Protein AF-A0A2E0X401-F1 (afdb_monomer)

Nearest PDB structures (foldseek):
  3pjv-assembly1_F  TM=3.816E-01  e=6.801E+00  Pseudomonas fluorescens Pf0-1

Structure (mmCIF, N/CA/C/O backbone):
data_AF-A0A2E0X401-F1
#
_entry.id   AF-A0A2E0X401-F1
#
loop_
_atom_site.group_PDB
_atom_site.id
_atom_site.type_symbol
_atom_site.label_atom_id
_atom_site.label_alt_id
_atom_site.label_comp_id
_atom_site.label_asym_id
_atom_site.label_entity_id
_atom_site.label_seq_id
_atom_site.pdbx_PDB_ins_code
_atom_site.Cartn_x
_atom_site.Cartn_y
_atom_site.Cartn_z
_atom_site.occupancy
_atom_site.B_iso_or_equiv
_atom_site.auth_seq_id
_atom_site.auth_comp_id
_atom_site.auth_asym_id
_atom_site.auth_atom_id
_atom_site.pdbx_PDB_model_num
ATOM 1 N N . MET A 1 1 ? -7.693 -14.103 -5.299 1.00 37.16 1 MET A N 1
ATOM 2 C CA . MET A 1 1 ? -7.335 -13.764 -3.908 1.00 37.16 1 MET A CA 1
ATOM 3 C C . MET A 1 1 ? -5.832 -13.637 -3.902 1.00 37.16 1 MET A C 1
ATOM 5 O O . MET A 1 1 ? -5.193 -14.582 -4.337 1.00 37.16 1 MET A O 1
ATOM 9 N N . ALA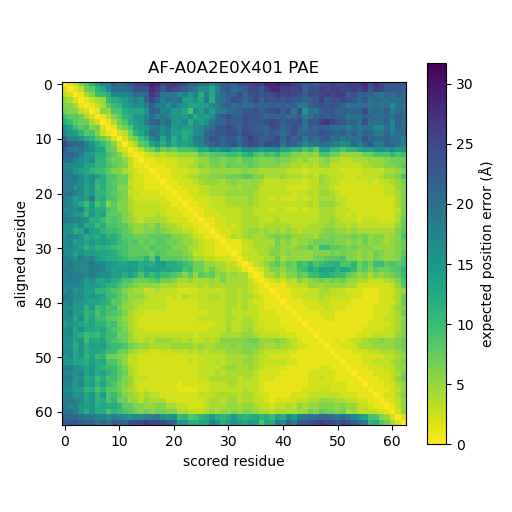 A 1 2 ? -5.304 -12.453 -3.606 1.00 38.09 2 ALA A N 1
ATOM 10 C CA . ALA A 1 2 ? -3.868 -12.232 -3.509 1.00 38.09 2 ALA A CA 1
ATOM 11 C C . ALA A 1 2 ? -3.572 -11.916 -2.045 1.00 38.09 2 ALA A C 1
ATOM 13 O O . ALA A 1 2 ? -4.164 -10.990 -1.493 1.00 38.09 2 ALA A O 1
ATOM 14 N N . ASP A 1 3 ? -2.722 -12.741 -1.450 1.00 44.97 3 ASP A N 1
ATOM 15 C CA . ASP A 1 3 ? -2.262 -12.624 -0.076 1.00 44.97 3 ASP A CA 1
ATOM 16 C C . ASP A 1 3 ? -1.034 -11.702 -0.072 1.00 44.97 3 ASP A C 1
ATOM 18 O O . ASP A 1 3 ? -0.091 -11.907 -0.839 1.00 44.97 3 ASP A O 1
ATOM 22 N N . VAL A 1 4 ? -1.089 -10.633 0.721 1.00 44.69 4 VAL A N 1
ATOM 23 C CA . VAL A 1 4 ? -0.030 -9.618 0.833 1.00 44.69 4 VAL A CA 1
ATOM 24 C C . VAL A 1 4 ? 0.898 -10.004 1.985 1.00 44.69 4 VAL A C 1
ATOM 26 O O . VAL A 1 4 ? 0.422 -10.304 3.081 1.00 44.69 4 VAL A O 1
ATOM 29 N N . LEU A 1 5 ? 2.210 -9.998 1.736 1.00 42.47 5 LEU A N 1
ATOM 30 C CA . LEU A 1 5 ? 3.253 -10.110 2.758 1.00 42.47 5 LEU A CA 1
ATOM 31 C C . LEU A 1 5 ? 3.720 -8.696 3.126 1.00 42.47 5 LEU A C 1
ATOM 33 O O . LEU A 1 5 ? 4.041 -7.905 2.244 1.00 42.47 5 LEU A O 1
ATOM 37 N N . TRP A 1 6 ? 3.728 -8.382 4.420 1.00 51.25 6 TRP A N 1
ATOM 38 C CA . TRP A 1 6 ? 4.116 -7.075 4.954 1.00 51.25 6 TRP A CA 1
ATOM 39 C C . TRP A 1 6 ? 5.469 -7.221 5.656 1.00 51.25 6 TRP A C 1
ATOM 41 O O . TRP A 1 6 ? 5.591 -8.041 6.570 1.00 51.25 6 TRP A O 1
ATOM 51 N N . THR A 1 7 ? 6.473 -6.446 5.240 1.00 44.09 7 THR A N 1
ATOM 52 C CA . THR A 1 7 ? 7.806 -6.427 5.862 1.00 44.09 7 THR A CA 1
ATOM 53 C C . THR A 1 7 ? 7.959 -5.126 6.651 1.00 44.09 7 THR A C 1
ATOM 55 O O . THR A 1 7 ? 7.982 -4.045 6.066 1.00 44.09 7 THR A O 1
ATOM 58 N N . PHE A 1 8 ? 8.015 -5.238 7.981 1.00 52.34 8 PHE A N 1
ATOM 59 C CA . PHE A 1 8 ? 8.026 -4.109 8.915 1.00 52.34 8 PHE A CA 1
ATOM 60 C C . PHE A 1 8 ? 9.412 -3.418 8.977 1.00 52.34 8 PHE A C 1
ATOM 62 O O . PHE A 1 8 ? 10.444 -4.093 9.015 1.00 52.34 8 PHE A O 1
ATOM 69 N N . LEU A 1 9 ? 9.450 -2.078 8.995 1.00 48.03 9 LEU A N 1
ATOM 70 C CA . LEU A 1 9 ? 10.656 -1.269 9.251 1.00 48.03 9 LEU A CA 1
ATOM 71 C C . LEU A 1 9 ? 10.967 -1.240 10.769 1.00 48.03 9 LEU A C 1
ATOM 73 O O . LEU A 1 9 ? 10.052 -1.299 11.588 1.00 48.03 9 LEU A O 1
ATOM 77 N N . PRO A 1 10 ? 12.245 -1.137 11.189 1.00 46.59 10 PRO A N 1
ATOM 78 C CA . PRO A 1 10 ? 12.710 -1.514 12.537 1.00 46.59 10 PRO A CA 1
ATOM 79 C C . PRO A 1 10 ? 12.295 -0.599 13.714 1.00 46.59 10 PRO A C 1
ATOM 81 O O . PRO A 1 10 ? 12.843 -0.728 14.805 1.00 46.59 10 PRO A O 1
ATOM 84 N N . GLU A 1 11 ? 11.309 0.283 13.542 1.00 53.03 11 GLU A N 1
ATOM 85 C CA . GLU A 1 11 ? 10.780 1.173 14.591 1.00 53.03 11 GLU A CA 1
ATOM 86 C C . GLU A 1 11 ? 9.242 1.102 14.700 1.00 53.03 11 GLU A C 1
ATOM 88 O O . GLU A 1 11 ? 8.592 2.035 15.172 1.00 53.03 11 GLU A O 1
ATOM 93 N N . GLU A 1 12 ? 8.620 0.017 14.231 1.00 56.31 12 GLU A N 1
ATOM 94 C CA . GLU A 1 12 ? 7.164 -0.027 14.090 1.00 56.31 12 GLU A CA 1
ATOM 95 C C . GLU A 1 12 ? 6.430 -0.434 15.376 1.00 56.31 12 GLU A C 1
ATOM 97 O O . GLU A 1 12 ? 6.487 -1.565 15.859 1.00 56.31 12 GLU A O 1
ATOM 102 N N . ARG A 1 13 ? 5.688 0.536 15.918 1.00 71.94 13 ARG A N 1
ATOM 103 C CA . ARG A 1 13 ? 4.573 0.318 16.844 1.00 71.94 13 ARG A CA 1
ATOM 104 C C . ARG A 1 13 ? 3.398 -0.279 16.067 1.00 71.94 13 ARG A C 1
ATOM 106 O O . ARG A 1 13 ? 3.138 0.141 14.941 1.00 71.94 13 ARG A O 1
ATOM 113 N N . GLU A 1 14 ? 2.647 -1.189 16.687 1.00 80.62 14 GLU A N 1
ATOM 114 C CA . GLU A 1 14 ? 1.353 -1.628 16.149 1.00 80.62 14 GLU A CA 1
ATOM 115 C C . GLU A 1 14 ? 0.460 -0.419 15.827 1.00 80.62 14 GLU A C 1
ATOM 117 O O . GLU A 1 14 ? 0.320 0.507 16.635 1.00 80.62 14 GLU A O 1
ATOM 122 N N . LEU A 1 15 ? -0.135 -0.430 14.634 1.00 83.12 15 LEU A N 1
ATOM 123 C CA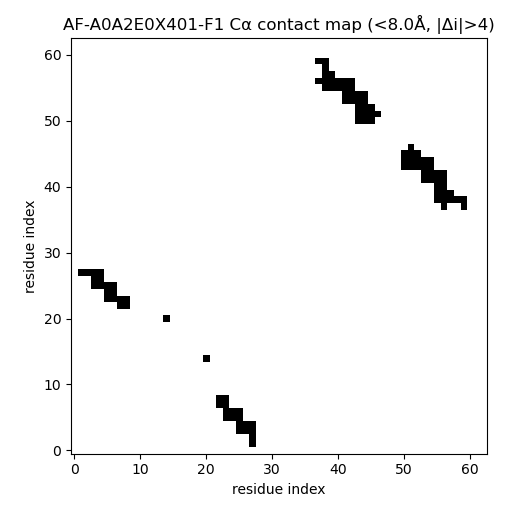 . LEU A 1 15 ? -1.104 0.580 14.222 1.00 83.12 15 LEU A CA 1
ATOM 124 C C . LEU A 1 15 ? -2.480 0.223 14.771 1.00 83.12 15 LEU A C 1
ATOM 126 O O . LEU A 1 15 ? -2.935 -0.914 14.635 1.00 83.12 15 LEU A O 1
ATOM 130 N N . VAL A 1 16 ? -3.168 1.211 15.342 1.00 90.06 16 VAL A N 1
ATOM 131 C CA . VAL A 1 16 ? -4.560 1.052 15.782 1.00 90.06 16 VAL A CA 1
ATOM 132 C C . VAL A 1 16 ? -5.532 1.741 14.815 1.00 90.06 16 VAL A C 1
ATOM 134 O O . VAL A 1 16 ? -5.142 2.668 14.098 1.00 90.06 16 VAL A O 1
ATOM 137 N N . PRO A 1 17 ? -6.812 1.320 14.758 1.00 91.44 17 PRO A N 1
ATOM 138 C CA . PRO A 1 17 ? -7.787 1.934 13.860 1.00 91.44 17 PRO A CA 1
ATOM 139 C C . PRO A 1 17 ? -7.892 3.455 14.042 1.00 91.44 17 PRO A C 1
ATOM 141 O O . PRO A 1 17 ? -8.083 3.943 15.154 1.00 91.44 17 PRO A O 1
ATOM 144 N N . GLY A 1 18 ? -7.815 4.190 12.931 1.00 91.56 18 GLY A N 1
ATOM 145 C CA . GLY A 1 18 ? -7.849 5.658 12.899 1.00 91.56 18 GLY A CA 1
ATOM 146 C C . GLY A 1 18 ? -6.472 6.314 12.790 1.00 91.56 18 GLY A C 1
ATOM 147 O O . GLY A 1 18 ? -6.393 7.499 12.473 1.00 91.56 18 GLY A O 1
ATOM 148 N N . GLU A 1 19 ? -5.393 5.560 12.992 1.00 92.06 19 GLU A N 1
ATOM 149 C CA . GLU A 1 19 ? -4.038 6.068 12.800 1.00 92.06 19 GLU A CA 1
ATOM 150 C C . GLU A 1 19 ? -3.629 6.076 11.327 1.00 92.06 19 GLU A C 1
ATOM 152 O O . GLU A 1 19 ? -4.114 5.297 10.506 1.00 92.06 19 GLU A O 1
ATOM 157 N N . THR A 1 20 ? -2.723 6.992 10.990 1.00 90.50 20 THR A N 1
ATOM 158 C CA . THR A 1 20 ? -2.108 7.087 9.666 1.00 90.50 20 THR A CA 1
ATOM 159 C C . THR A 1 20 ? -0.613 6.878 9.815 1.00 90.50 20 THR A C 1
ATOM 161 O O . THR A 1 20 ? 0.016 7.502 10.667 1.00 90.50 20 THR A O 1
ATOM 164 N N . SER A 1 21 ? -0.049 6.022 8.970 1.00 90.25 21 SER A N 1
ATOM 165 C CA . SER A 1 21 ? 1.387 5.780 8.909 1.00 90.25 21 SER A CA 1
ATOM 166 C C . SER A 1 21 ? 1.841 5.604 7.465 1.00 90.25 21 SER A C 1
ATOM 168 O O . SER A 1 21 ? 1.044 5.266 6.588 1.00 90.25 21 SER A O 1
ATOM 170 N N . CYS A 1 22 ? 3.130 5.829 7.232 1.00 89.81 22 CYS A N 1
ATOM 171 C CA . CYS A 1 22 ? 3.795 5.461 5.991 1.00 89.81 22 CYS A CA 1
ATOM 172 C C . CYS A 1 22 ? 4.427 4.083 6.174 1.00 89.81 22 CYS A C 1
ATOM 174 O O . CYS A 1 22 ? 5.160 3.869 7.133 1.00 89.81 22 CYS A O 1
ATOM 176 N N . CYS A 1 23 ? 4.176 3.178 5.234 1.00 86.25 23 CYS A N 1
ATOM 177 C CA . CYS A 1 23 ? 4.764 1.844 5.215 1.00 86.25 23 CYS A CA 1
ATOM 178 C C . CYS A 1 23 ? 5.295 1.521 3.817 1.00 86.25 23 CYS A C 1
ATOM 180 O O . CYS A 1 23 ? 4.842 2.085 2.815 1.00 86.25 23 CYS A O 1
ATOM 182 N N . LEU A 1 24 ? 6.264 0.610 3.761 1.00 86.88 24 LEU A N 1
ATOM 183 C CA . LEU A 1 24 ? 6.679 -0.010 2.514 1.00 86.88 24 LEU A CA 1
ATOM 184 C C . LEU A 1 24 ? 5.718 -1.160 2.203 1.00 86.88 24 LEU A C 1
ATOM 186 O O . LEU A 1 24 ? 5.493 -2.027 3.043 1.00 86.88 24 LEU A O 1
ATOM 190 N N . ILE A 1 25 ? 5.156 -1.162 0.996 1.00 85.88 25 ILE A N 1
ATOM 191 C CA . ILE A 1 25 ? 4.274 -2.233 0.529 1.00 85.88 25 ILE A CA 1
ATOM 192 C C . ILE A 1 25 ? 4.980 -2.974 -0.596 1.00 85.88 25 ILE A C 1
ATOM 194 O O . ILE A 1 25 ? 5.333 -2.380 -1.615 1.00 85.88 25 ILE A O 1
ATOM 198 N N . GLU A 1 26 ? 5.144 -4.279 -0.416 1.00 84.38 26 GLU A N 1
ATOM 199 C CA . GLU A 1 26 ? 5.705 -5.173 -1.421 1.00 84.38 26 GLU A CA 1
ATOM 200 C C . GLU A 1 26 ? 4.577 -5.979 -2.071 1.00 84.38 26 GLU A C 1
ATOM 202 O O . GLU A 1 26 ? 3.754 -6.615 -1.407 1.00 84.38 26 GLU A O 1
ATOM 207 N N . PHE A 1 27 ? 4.513 -5.948 -3.401 1.00 84.31 27 PHE A N 1
ATOM 208 C CA . PHE A 1 27 ? 3.553 -6.760 -4.138 1.00 84.31 27 PHE A CA 1
ATOM 209 C C . PHE A 1 27 ? 4.058 -8.193 -4.239 1.00 84.31 27 PHE A C 1
ATOM 211 O O . PHE A 1 27 ? 5.166 -8.434 -4.707 1.00 84.31 27 PHE A O 1
ATOM 218 N N . PHE A 1 28 ? 3.194 -9.158 -3.923 1.00 82.62 28 PHE A N 1
ATOM 219 C CA . PHE A 1 28 ? 3.513 -10.577 -4.096 1.00 82.62 28 PHE A CA 1
ATOM 220 C C . PHE A 1 28 ? 3.853 -10.947 -5.555 1.00 82.62 28 PHE A C 1
ATOM 222 O O . PHE A 1 28 ? 4.660 -11.837 -5.803 1.00 82.62 28 PHE A O 1
ATOM 229 N N . ARG A 1 29 ? 3.231 -10.266 -6.527 1.00 83.50 29 ARG A N 1
ATOM 230 C CA . ARG A 1 29 ? 3.511 -10.393 -7.968 1.00 83.50 29 ARG A CA 1
ATOM 231 C C . ARG A 1 29 ? 3.666 -9.020 -8.600 1.00 83.50 29 ARG A C 1
ATOM 233 O O . ARG A 1 29 ? 2.754 -8.538 -9.274 1.00 83.50 29 ARG A O 1
ATOM 240 N N . ALA A 1 30 ? 4.787 -8.363 -8.321 1.00 81.00 30 ALA A N 1
ATOM 241 C CA . ALA A 1 30 ? 5.074 -7.011 -8.796 1.00 81.00 30 ALA A CA 1
ATOM 242 C C . ALA A 1 30 ? 4.917 -6.859 -10.323 1.00 81.00 30 ALA A C 1
ATOM 244 O O . ALA A 1 30 ? 4.456 -5.820 -10.795 1.00 81.00 30 ALA A O 1
ATOM 245 N N . GLU A 1 31 ? 5.199 -7.914 -11.089 1.00 82.50 31 GLU A N 1
ATOM 246 C CA . GLU A 1 31 ? 5.091 -7.961 -12.549 1.00 82.50 31 GLU A CA 1
ATOM 247 C C . GLU A 1 31 ? 3.666 -7.731 -13.083 1.00 82.50 31 GLU A C 1
ATOM 249 O O . GLU A 1 31 ? 3.487 -7.271 -14.208 1.00 82.50 31 GLU A O 1
ATOM 254 N N . LEU A 1 32 ? 2.629 -8.001 -12.281 1.00 82.00 32 LEU A N 1
ATOM 255 C CA . LEU A 1 32 ? 1.233 -7.752 -12.668 1.00 82.00 32 LEU A CA 1
ATOM 256 C C . LEU A 1 32 ? 0.819 -6.281 -12.500 1.00 82.00 32 LEU A C 1
ATOM 258 O O . LEU A 1 32 ? -0.283 -5.891 -12.905 1.00 82.00 32 LEU A O 1
ATOM 262 N N . HIS A 1 33 ? 1.685 -5.473 -11.888 1.00 76.56 33 HIS A N 1
ATOM 263 C CA . HIS A 1 33 ? 1.372 -4.129 -11.417 1.00 76.56 33 HIS A CA 1
ATOM 264 C C . HIS A 1 33 ? 2.334 -3.049 -11.935 1.00 76.56 33 HIS A C 1
ATOM 266 O O . HIS A 1 33 ? 2.036 -1.867 -11.786 1.00 76.56 33 HIS A O 1
ATOM 272 N N . THR A 1 34 ? 3.428 -3.423 -12.608 1.00 69.06 34 THR A N 1
ATOM 273 C CA . THR A 1 34 ? 4.520 -2.524 -13.037 1.00 69.06 34 THR A CA 1
ATOM 274 C C . THR A 1 34 ? 4.075 -1.334 -13.900 1.00 69.06 34 THR A C 1
ATOM 276 O O . THR A 1 34 ? 4.743 -0.308 -13.916 1.00 69.06 34 THR A O 1
ATOM 279 N N . HIS A 1 35 ? 2.938 -1.431 -14.595 1.00 73.88 35 HIS A N 1
ATOM 280 C CA . HIS A 1 35 ? 2.396 -0.359 -15.450 1.00 73.88 35 HIS A CA 1
ATOM 281 C C . HIS A 1 35 ? 1.039 0.179 -14.979 1.00 73.88 35 HIS A C 1
ATOM 283 O O . HIS A 1 35 ? 0.301 0.767 -15.764 1.00 73.88 35 HIS A O 1
ATOM 289 N N . ARG A 1 36 ? 0.648 -0.107 -13.734 1.00 78.38 36 ARG A N 1
ATOM 290 C CA . ARG A 1 36 ? -0.702 0.181 -13.220 1.00 78.38 36 ARG A CA 1
ATOM 291 C C . ARG A 1 36 ? -0.702 1.033 -11.959 1.00 78.38 36 ARG A C 1
ATOM 293 O O . ARG A 1 36 ? -1.740 1.124 -11.312 1.00 78.38 36 ARG A O 1
ATOM 300 N N . ILE A 1 37 ? 0.461 1.544 -11.579 1.00 83.56 37 ILE A N 1
ATOM 301 C CA . ILE A 1 37 ? 0.682 2.179 -10.292 1.00 83.56 37 ILE A CA 1
ATOM 302 C C . ILE A 1 37 ? 1.496 3.446 -10.504 1.00 83.56 37 ILE A C 1
ATOM 304 O O . ILE A 1 37 ? 2.642 3.372 -10.948 1.00 83.56 37 ILE A O 1
ATOM 308 N N . GLU A 1 38 ? 0.916 4.581 -10.139 1.00 86.94 38 GLU A N 1
ATOM 309 C CA . GLU A 1 38 ? 1.554 5.889 -10.208 1.00 86.94 38 GLU A CA 1
ATOM 310 C C . GLU A 1 38 ? 1.565 6.578 -8.837 1.00 86.94 38 GLU A C 1
ATOM 312 O O . GLU A 1 38 ? 0.765 6.293 -7.940 1.00 86.94 38 GLU A O 1
ATOM 317 N N . GLU A 1 39 ? 2.512 7.496 -8.641 1.00 91.12 39 GLU A N 1
ATOM 318 C CA . GLU A 1 39 ? 2.523 8.329 -7.440 1.00 91.12 39 GLU A CA 1
ATOM 319 C C . GLU A 1 39 ? 1.265 9.197 -7.389 1.00 91.12 39 GLU A C 1
ATOM 321 O O . GLU A 1 39 ? 0.870 9.844 -8.355 1.00 91.12 39 GLU A O 1
ATOM 326 N N . GLY A 1 40 ? 0.642 9.237 -6.219 1.00 92.50 40 GLY A N 1
ATOM 327 C CA . GLY A 1 40 ? -0.608 9.935 -5.990 1.00 92.50 40 GLY A CA 1
ATOM 328 C C . GLY A 1 40 ? -1.850 9.057 -6.109 1.00 92.50 40 GLY A C 1
ATOM 329 O O . GLY A 1 40 ? -2.874 9.476 -5.557 1.00 92.50 40 GLY A O 1
ATOM 330 N N . ASP A 1 41 ? -1.753 7.869 -6.715 1.00 91.25 41 ASP A N 1
ATOM 331 C CA . ASP A 1 41 ? -2.857 6.912 -6.802 1.00 91.25 41 ASP A CA 1
ATOM 332 C C . ASP A 1 41 ? -3.362 6.503 -5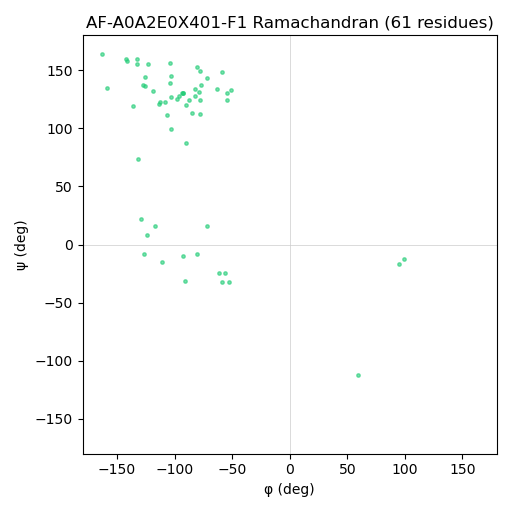.417 1.00 91.25 41 ASP A C 1
ATOM 334 O O . ASP A 1 41 ? -2.612 6.441 -4.436 1.00 91.25 41 ASP A O 1
ATOM 338 N N . GLN A 1 42 ? -4.660 6.210 -5.348 1.00 93.94 42 GLN A N 1
ATOM 339 C C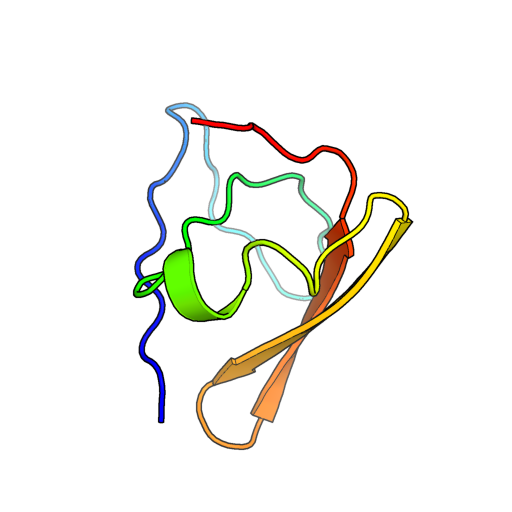A . GLN A 1 42 ? -5.320 5.713 -4.146 1.00 93.94 42 GLN A CA 1
ATOM 340 C C . GLN A 1 42 ? -5.570 4.210 -4.244 1.00 93.94 42 GLN A C 1
ATOM 342 O O . GLN A 1 42 ? -5.885 3.687 -5.312 1.00 93.94 42 GLN A O 1
ATOM 347 N N . PHE A 1 43 ? -5.477 3.521 -3.110 1.00 91.19 43 PHE A N 1
ATOM 348 C CA . PHE A 1 43 ? -5.758 2.092 -3.015 1.00 91.19 43 PHE A CA 1
ATOM 349 C C . PHE A 1 43 ? -6.465 1.733 -1.705 1.00 91.19 43 PHE A C 1
ATOM 351 O O . PHE A 1 43 ? -6.400 2.461 -0.714 1.00 91.19 43 PHE A O 1
ATOM 358 N N . GLU A 1 44 ? -7.134 0.582 -1.700 1.00 94.81 44 GLU A N 1
ATOM 359 C CA . GLU A 1 44 ? -7.756 -0.002 -0.511 1.00 94.81 44 GLU A CA 1
ATOM 360 C C . GLU A 1 44 ? -6.915 -1.167 0.013 1.00 94.81 44 GLU A C 1
ATOM 362 O O . GLU A 1 44 ? -6.470 -2.019 -0.757 1.00 94.81 44 GLU A O 1
ATOM 367 N N . ILE A 1 45 ? -6.775 -1.254 1.335 1.00 92.56 45 ILE A N 1
ATOM 368 C CA . ILE A 1 45 ? -6.254 -2.437 2.021 1.00 92.56 45 ILE A CA 1
ATOM 369 C C . ILE A 1 45 ? -7.449 -3.244 2.514 1.00 92.56 45 ILE A C 1
ATOM 371 O O . ILE A 1 45 ? -8.327 -2.716 3.207 1.00 92.56 45 ILE A O 1
ATOM 375 N N . ARG A 1 46 ? -7.505 -4.526 2.143 1.00 93.69 46 ARG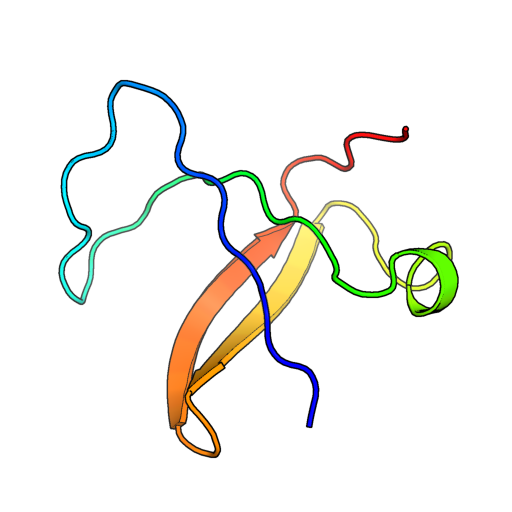 A N 1
ATOM 376 C CA . ARG A 1 46 ? -8.656 -5.388 2.423 1.00 93.69 46 ARG A CA 1
ATOM 377 C C . ARG A 1 46 ? -8.248 -6.679 3.114 1.00 93.69 46 ARG A C 1
ATOM 379 O O . ARG A 1 46 ? -7.337 -7.364 2.666 1.00 93.69 46 ARG A O 1
ATOM 386 N N . GLU A 1 47 ? -9.024 -7.056 4.122 1.00 92.50 47 GLU A N 1
ATOM 387 C CA . GLU A 1 47 ? -9.021 -8.392 4.716 1.00 92.50 47 GLU A CA 1
ATOM 388 C C . GLU A 1 47 ? -10.252 -9.148 4.210 1.00 92.50 47 GLU A C 1
ATOM 390 O O . GLU A 1 47 ? -11.396 -8.917 4.626 1.00 92.50 47 GLU A O 1
ATOM 395 N N . GLY A 1 48 ? -10.037 -10.005 3.211 1.00 93.94 48 GLY A N 1
ATOM 396 C CA . GLY A 1 48 ? -11.120 -10.651 2.478 1.00 93.94 48 GLY A CA 1
ATOM 397 C C . GLY A 1 48 ? -12.041 -9.623 1.813 1.00 93.94 48 GLY A C 1
ATOM 398 O O . GLY A 1 48 ? -11.658 -8.933 0.868 1.00 93.94 48 GLY A O 1
ATOM 399 N N . ARG A 1 49 ? 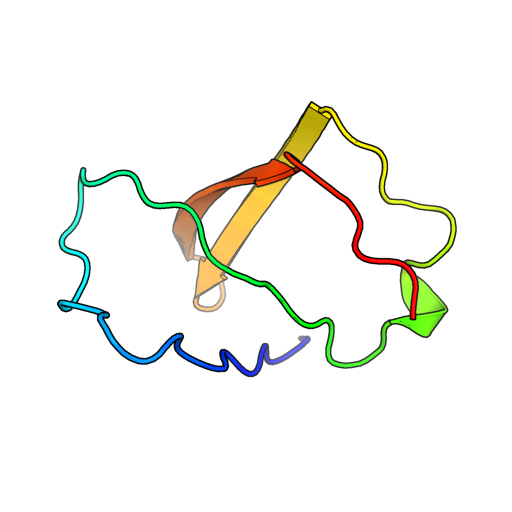-13.290 -9.525 2.285 1.00 95.31 49 ARG A N 1
ATOM 400 C CA . ARG A 1 49 ? -14.278 -8.565 1.755 1.00 95.31 49 ARG A CA 1
ATOM 401 C C . ARG A 1 49 ? -14.307 -7.236 2.503 1.00 95.31 49 ARG A C 1
ATOM 403 O O . ARG A 1 49 ? -14.956 -6.314 2.016 1.00 95.31 49 ARG A O 1
ATOM 410 N N . ARG A 1 50 ? -13.634 -7.113 3.643 1.00 95.69 50 ARG A N 1
ATOM 411 C CA . ARG A 1 50 ? -13.669 -5.913 4.482 1.00 95.69 50 ARG A CA 1
ATOM 412 C C . ARG A 1 50 ? -12.524 -4.973 4.113 1.00 95.69 50 ARG A C 1
ATOM 414 O O . ARG A 1 50 ? -11.385 -5.414 4.053 1.00 95.69 50 ARG A O 1
ATOM 421 N N . VAL A 1 51 ? -12.821 -3.690 3.904 1.00 95.56 51 VAL A N 1
ATOM 422 C CA . VAL A 1 51 ? -11.792 -2.640 3.810 1.00 95.56 51 VAL A CA 1
ATOM 423 C C . VAL A 1 51 ? -11.332 -2.310 5.229 1.00 95.56 51 VAL A C 1
ATOM 425 O O . VAL A 1 51 ? -12.162 -2.021 6.092 1.00 95.56 51 VAL A O 1
ATOM 428 N N . VAL A 1 52 ? -10.031 -2.412 5.481 1.00 94.00 52 VAL A N 1
ATOM 429 C CA . VAL A 1 52 ? -9.410 -2.143 6.791 1.00 94.00 52 VAL A CA 1
ATOM 430 C C . VAL A 1 52 ? -8.551 -0.882 6.781 1.00 94.00 52 VAL A C 1
ATOM 432 O O . VAL A 1 52 ? -8.255 -0.337 7.838 1.00 94.00 52 VAL A O 1
ATOM 435 N N . GLY A 1 53 ? -8.214 -0.378 5.595 1.00 94.31 53 GLY A N 1
ATOM 436 C CA . GLY A 1 53 ? -7.483 0.865 5.425 1.00 94.31 53 GLY A CA 1
ATOM 437 C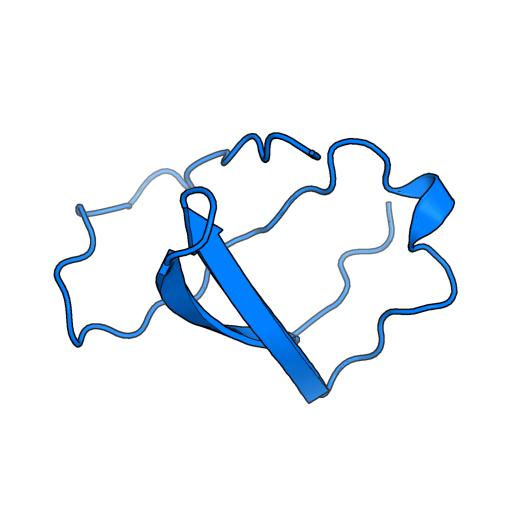 C . GLY A 1 53 ? -7.595 1.388 4.002 1.00 94.31 53 GLY A C 1
ATOM 438 O O . GLY A 1 53 ? -7.973 0.665 3.078 1.00 94.31 53 GLY A O 1
ATOM 439 N N . VAL A 1 54 ? -7.248 2.657 3.838 1.00 95.06 54 VAL A N 1
ATOM 440 C CA . VAL A 1 54 ? -7.070 3.305 2.540 1.00 95.06 54 VAL A CA 1
ATOM 441 C C . VAL A 1 54 ? -5.686 3.927 2.514 1.00 95.06 54 VAL A C 1
ATOM 443 O O . VAL A 1 54 ? -5.196 4.401 3.539 1.00 95.06 54 VAL A O 1
ATOM 446 N N . GLY A 1 55 ? -5.053 3.900 1.354 1.00 94.25 55 GLY A N 1
ATOM 447 C CA . GLY A 1 55 ? -3.701 4.394 1.177 1.00 94.25 55 GLY A CA 1
ATOM 448 C C . GLY A 1 55 ? -3.587 5.289 -0.040 1.00 94.25 55 GLY A C 1
ATOM 449 O O . GLY A 1 55 ? -4.412 5.253 -0.956 1.00 94.25 55 GLY A O 1
ATOM 450 N N . ARG A 1 56 ? -2.531 6.096 -0.032 1.00 94.50 56 ARG A N 1
ATOM 451 C CA . ARG A 1 56 ? -2.089 6.875 -1.179 1.00 94.50 56 ARG A CA 1
ATOM 452 C C . ARG A 1 56 ? -0.631 6.558 -1.446 1.00 94.50 56 ARG A C 1
ATOM 454 O O . ARG A 1 56 ? 0.170 6.501 -0.516 1.00 94.50 56 ARG A O 1
ATOM 461 N N . ILE A 1 57 ? -0.291 6.374 -2.709 1.00 91.19 57 ILE A N 1
ATOM 462 C CA . ILE A 1 57 ? 1.066 6.032 -3.118 1.00 91.19 57 ILE A CA 1
ATOM 463 C C . ILE A 1 57 ? 1.905 7.297 -3.078 1.00 91.19 57 ILE A C 1
ATOM 465 O O . ILE A 1 57 ? 1.669 8.238 -3.829 1.00 91.19 57 ILE A O 1
ATOM 469 N N . VAL A 1 58 ? 2.853 7.339 -2.147 1.00 91.12 58 VAL A N 1
ATOM 470 C CA . VAL A 1 58 ? 3.726 8.504 -1.950 1.00 91.12 58 VAL A CA 1
ATOM 471 C C . VAL A 1 58 ?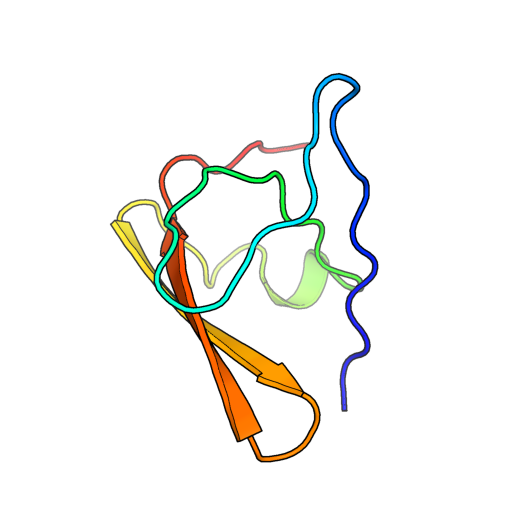 5.001 8.419 -2.772 1.00 91.12 58 VAL A C 1
ATOM 473 O O . VAL A 1 58 ? 5.533 9.451 -3.161 1.00 91.12 58 VAL A O 1
ATOM 476 N N . LYS A 1 59 ? 5.499 7.202 -3.007 1.00 89.19 59 LYS A N 1
ATOM 477 C CA . LYS A 1 59 ? 6.710 6.959 -3.780 1.00 89.19 59 LYS A CA 1
ATOM 478 C C . LYS A 1 59 ? 6.738 5.531 -4.298 1.00 89.19 59 LYS A C 1
ATOM 480 O O . LYS A 1 59 ? 6.492 4.605 -3.527 1.00 89.19 59 LYS A O 1
ATOM 485 N N . SER A 1 60 ? 7.087 5.358 -5.570 1.00 85.44 60 SER A N 1
ATOM 486 C CA . SER A 1 60 ? 7.427 4.039 -6.105 1.00 85.44 60 SER A CA 1
ATOM 487 C C . SER A 1 60 ? 8.925 3.803 -5.952 1.00 85.44 60 SER A C 1
ATOM 489 O O . SER A 1 60 ? 9.749 4.568 -6.459 1.00 85.44 60 SER A O 1
ATOM 491 N N . LEU A 1 61 ? 9.294 2.761 -5.212 1.00 80.31 61 LEU A N 1
ATOM 492 C CA . LEU A 1 61 ? 10.678 2.318 -5.118 1.00 80.31 61 LEU A CA 1
ATOM 493 C C . LEU A 1 61 ? 10.893 1.302 -6.239 1.00 80.31 61 LEU A C 1
ATOM 495 O O . LEU A 1 61 ? 10.650 0.112 -6.064 1.00 80.31 61 LEU A O 1
ATOM 499 N N . ALA A 1 62 ? 11.264 1.795 -7.423 1.00 63.03 62 ALA A N 1
ATOM 500 C CA . ALA A 1 62 ? 11.681 0.926 -8.517 1.00 63.03 62 ALA A CA 1
ATOM 501 C C . ALA A 1 62 ? 12.822 0.024 -8.019 1.00 63.03 62 ALA A C 1
ATOM 503 O O . ALA A 1 62 ? 13.811 0.531 -7.483 1.00 63.03 62 ALA A O 1
ATOM 504 N N . THR A 1 63 ? 12.642 -1.292 -8.146 1.00 51.72 63 THR A N 1
ATOM 505 C CA . THR A 1 63 ? 13.728 -2.267 -7.979 1.00 51.72 63 THR A CA 1
ATOM 506 C C . THR A 1 63 ? 14.547 -2.327 -9.258 1.00 51.72 63 THR A C 1
ATOM 508 O O . THR A 1 63 ? 13.921 -2.293 -10.344 1.00 51.72 63 THR A O 1
#

Radius of gyration: 12.4 Å; Cα contacts (8 Å, |Δi|>4): 53; chains: 1; bounding box: 28×24×32 Å

Secondary structure (DSSP, 8-state):
--PPP----TT-PPP-TT---------TTGGGTTTS--TT-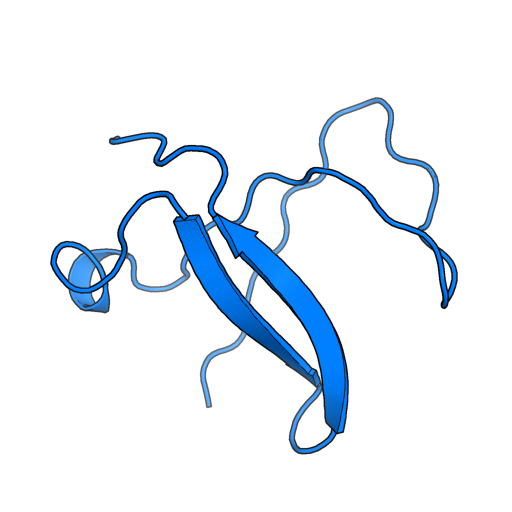EEEEEETTEEEEEEE-------

pLDDT: mean 78.99, std 17.77, range [37.16, 95.69]

Foldseek 3Di:
DFDFDFDDDPPDDDDDQPDDDDGDGDGPCVVVCVPPDDAQDKDFDDDVPDTRDIDGHHDDPDD

Sequence (63 aa):
MADVLWTFLPEERELVPGETSCCLIEFFRAELHTHRIEEGDQFEIREGRRVVGVGRIVKSLAT

Solvent-accessible surface area (backbone atoms only — not comparable to full-atom values): 4641 Å² total; per-residue (Å²): 138,83,78,76,61,81,70,82,64,101,80,74,71,88,84,57,94,90,66,86,82,89,78,72,82,58,63,81,60,51,85,84,41,74,89,75,71,56,71,68,43,74,49,75,41,64,65,86,90,44,77,79,45,76,50,62,38,85,70,82,82,83,127

Mean predicted aligned error: 8.28 Å